Protein AF-A0A977KXL2-F1 (afdb_monomer_lite)

Structure (mmCIF, N/CA/C/O backbone):
data_AF-A0A977KXL2-F1
#
_entry.id   AF-A0A977KXL2-F1
#
loop_
_atom_site.group_PDB
_atom_site.id
_atom_site.type_symbol
_atom_site.label_atom_id
_atom_site.label_alt_id
_atom_site.label_comp_id
_atom_site.label_asym_id
_atom_site.label_entity_id
_atom_site.label_seq_id
_atom_site.pdbx_PDB_ins_code
_atom_site.Cartn_x
_atom_site.Cartn_y
_atom_site.Cartn_z
_atom_site.occupancy
_atom_site.B_iso_or_equiv
_atom_site.auth_seq_id
_atom_site.auth_comp_id
_atom_site.auth_asym_id
_atom_site.auth_atom_id
_atom_site.pdbx_PDB_model_num
ATOM 1 N N . MET A 1 1 ? -20.155 -11.635 6.411 1.00 74.94 1 MET A N 1
ATOM 2 C CA . MET A 1 1 ? -19.586 -12.210 5.174 1.00 74.94 1 MET A CA 1
ATOM 3 C C . MET A 1 1 ? -18.253 -11.515 4.949 1.00 74.94 1 MET A C 1
ATOM 5 O O . MET A 1 1 ? -18.169 -10.344 5.295 1.00 74.94 1 MET A O 1
ATOM 9 N N . ILE A 1 2 ? -17.214 -12.230 4.517 1.00 87.31 2 ILE A N 1
ATOM 10 C CA . ILE A 1 2 ? -15.906 -11.641 4.191 1.00 87.31 2 ILE A CA 1
ATOM 11 C C . ILE A 1 2 ? -15.705 -11.861 2.698 1.00 87.31 2 ILE A C 1
ATOM 13 O O . ILE A 1 2 ? -15.687 -13.010 2.259 1.00 87.31 2 ILE A O 1
ATOM 17 N N . ASP A 1 3 ? -15.572 -10.769 1.953 1.00 91.62 3 ASP A N 1
ATOM 18 C CA . ASP A 1 3 ? -15.350 -10.803 0.512 1.00 91.62 3 ASP A CA 1
ATOM 19 C C . ASP A 1 3 ? -13.853 -10.776 0.198 1.00 91.62 3 ASP A C 1
ATOM 21 O O . ASP A 1 3 ? -13.065 -10.097 0.862 1.00 91.62 3 ASP A O 1
ATOM 25 N N . PHE A 1 4 ? -13.455 -11.530 -0.825 1.00 93.06 4 PHE A N 1
ATOM 26 C CA . PHE A 1 4 ? -12.092 -11.520 -1.342 1.00 93.06 4 PHE A CA 1
ATOM 27 C C . PHE A 1 4 ? -12.030 -10.695 -2.627 1.00 93.06 4 PHE A C 1
ATOM 29 O O . PHE A 1 4 ? -12.709 -11.010 -3.604 1.00 93.06 4 PHE A O 1
ATOM 36 N N . PHE A 1 5 ? -11.167 -9.679 -2.641 1.00 93.75 5 PHE A N 1
ATOM 37 C CA . PHE A 1 5 ? -10.905 -8.863 -3.823 1.00 93.75 5 PHE A CA 1
ATOM 38 C C . PHE A 1 5 ? -9.599 -9.315 -4.492 1.00 93.75 5 PHE A C 1
ATOM 40 O O . PHE A 1 5 ? -8.529 -9.165 -3.896 1.00 93.75 5 PHE A O 1
ATOM 47 N N . PRO A 1 6 ? -9.647 -9.883 -5.713 1.00 95.94 6 PRO A N 1
ATOM 48 C CA . PRO A 1 6 ? -8.445 -10.298 -6.421 1.00 95.94 6 PRO A CA 1
ATOM 49 C C . PRO A 1 6 ? -7.639 -9.086 -6.892 1.00 95.94 6 PRO A C 1
ATOM 51 O O . PRO A 1 6 ? -8.183 -8.127 -7.439 1.00 95.94 6 PRO A O 1
ATOM 54 N N . VAL A 1 7 ? -6.317 -9.170 -6.751 1.00 96.81 7 VAL A N 1
ATOM 55 C CA . VAL A 1 7 ? -5.402 -8.149 -7.267 1.00 96.81 7 VAL A CA 1
ATOM 56 C C . VAL A 1 7 ? -5.372 -8.221 -8.792 1.00 96.81 7 VAL A C 1
ATOM 58 O O . VAL A 1 7 ? -4.957 -9.224 -9.375 1.00 96.81 7 VAL A O 1
ATOM 61 N N . THR A 1 8 ? -5.799 -7.143 -9.446 1.00 97.56 8 THR A N 1
ATOM 62 C CA . THR A 1 8 ? -5.797 -7.032 -10.910 1.00 97.56 8 THR A CA 1
ATOM 63 C C . THR A 1 8 ? -4.517 -6.370 -11.423 1.00 97.56 8 THR A C 1
ATOM 65 O O . THR A 1 8 ? -3.794 -5.695 -10.687 1.00 97.56 8 THR A O 1
ATOM 68 N N . SER A 1 9 ? -4.242 -6.490 -12.725 1.00 97.81 9 SER A N 1
ATOM 69 C CA . SER A 1 9 ? -3.127 -5.769 -13.358 1.00 97.81 9 SER A CA 1
ATOM 70 C C . SER A 1 9 ? -3.254 -4.249 -13.216 1.00 97.81 9 SER A C 1
ATOM 72 O O . SER A 1 9 ? -2.249 -3.560 -13.072 1.00 97.81 9 SER A O 1
ATOM 74 N N . GLN A 1 10 ? -4.480 -3.718 -13.209 1.00 97.94 10 GLN A N 1
ATOM 75 C CA . GLN A 1 10 ? -4.734 -2.294 -12.990 1.00 97.94 10 GLN A CA 1
ATOM 76 C C . GLN A 1 10 ? -4.321 -1.860 -11.576 1.00 97.94 10 GLN A C 1
ATOM 78 O O . GLN A 1 10 ? -3.667 -0.829 -11.422 1.00 97.94 10 GLN A O 1
ATOM 83 N N . VAL A 1 11 ? -4.626 -2.678 -10.564 1.00 98.19 11 VAL A N 1
ATOM 84 C CA . VAL A 1 11 ? -4.194 -2.455 -9.175 1.00 98.19 11 VAL A CA 1
ATOM 85 C C . VAL A 1 11 ? -2.671 -2.486 -9.073 1.00 98.19 11 VAL A C 1
ATOM 87 O O . VAL A 1 11 ? -2.090 -1.585 -8.476 1.00 98.19 11 VAL A O 1
ATOM 90 N N . LEU A 1 12 ? -2.009 -3.458 -9.711 1.00 97.81 12 LEU A N 1
ATOM 91 C CA . LEU A 1 12 ? -0.542 -3.550 -9.714 1.00 97.81 12 LEU A CA 1
ATOM 92 C C . LEU A 1 12 ? 0.127 -2.348 -10.392 1.00 97.81 12 LEU A C 1
ATOM 94 O O . LEU A 1 12 ? 1.106 -1.818 -9.869 1.00 97.81 12 LEU A O 1
ATOM 98 N N . ASN A 1 13 ? -0.408 -1.887 -11.524 1.00 97.94 13 ASN A N 1
ATOM 99 C CA . ASN A 1 13 ? 0.110 -0.706 -12.217 1.00 97.94 13 ASN A CA 1
ATOM 100 C C . ASN A 1 13 ? -0.035 0.557 -11.360 1.00 97.94 13 ASN A C 1
ATOM 102 O O . ASN A 1 13 ? 0.897 1.358 -11.265 1.00 97.94 13 ASN A O 1
ATOM 106 N N . HIS A 1 14 ? -1.183 0.720 -10.699 1.00 98.06 14 HIS A N 1
ATOM 107 C CA . HIS A 1 14 ? -1.407 1.848 -9.799 1.00 98.06 14 HIS A CA 1
ATOM 108 C C . HIS A 1 14 ? -0.513 1.773 -8.554 1.00 98.06 14 HIS A C 1
ATOM 110 O O . HIS A 1 14 ? 0.090 2.768 -8.158 1.00 98.06 14 HIS A O 1
ATOM 116 N N . ALA A 1 15 ? -0.318 0.578 -7.997 1.00 97.31 15 ALA A N 1
ATOM 117 C CA . ALA A 1 15 ? 0.620 0.351 -6.903 1.00 97.31 15 ALA A CA 1
ATOM 118 C C . ALA A 1 15 ? 2.060 0.723 -7.298 1.00 97.31 15 ALA A C 1
ATOM 120 O O . ALA A 1 15 ? 2.752 1.409 -6.546 1.00 97.31 15 ALA A O 1
ATOM 121 N N . ALA A 1 16 ? 2.508 0.351 -8.500 1.00 96.12 16 ALA A N 1
ATOM 122 C CA . ALA A 1 16 ? 3.823 0.744 -9.006 1.00 96.12 16 ALA A CA 1
ATOM 123 C C . ALA A 1 16 ? 3.968 2.274 -9.118 1.00 96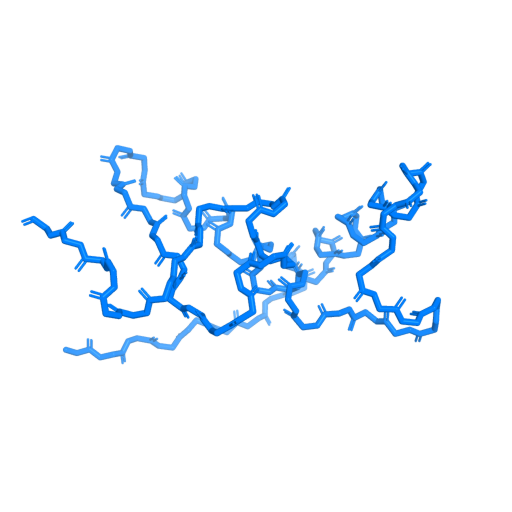.12 16 ALA A C 1
ATOM 125 O O . ALA A 1 16 ? 5.014 2.825 -8.764 1.00 96.12 16 ALA A O 1
ATOM 126 N N . TYR A 1 17 ? 2.910 2.975 -9.540 1.00 96.38 17 TYR A N 1
ATOM 127 C CA . TYR A 1 17 ? 2.879 4.439 -9.561 1.00 96.38 17 TYR A CA 1
ATOM 128 C C . TYR A 1 17 ? 2.984 5.044 -8.152 1.00 96.38 17 TYR A C 1
ATOM 130 O O . TYR A 1 17 ? 3.787 5.957 -7.932 1.00 96.38 17 TYR A O 1
ATOM 138 N N . LEU A 1 18 ? 2.215 4.537 -7.183 1.00 95.81 18 LEU A N 1
ATOM 139 C CA . LEU A 1 18 ? 2.273 4.988 -5.787 1.00 95.81 18 LEU A CA 1
ATOM 140 C C . LEU A 1 18 ? 3.666 4.764 -5.178 1.00 95.81 18 LEU A C 1
ATOM 142 O O . LEU A 1 18 ? 4.227 5.671 -4.561 1.00 95.81 18 LEU A O 1
ATOM 146 N N . TRP A 1 19 ? 4.259 3.595 -5.423 1.00 94.81 19 TRP A N 1
ATOM 147 C CA . TRP A 1 19 ? 5.606 3.230 -4.979 1.00 94.81 19 TRP A CA 1
ATOM 148 C C . TRP A 1 19 ? 6.688 4.140 -5.573 1.00 94.81 19 TRP A C 1
ATOM 150 O O . TRP A 1 19 ? 7.574 4.614 -4.860 1.00 94.81 19 TRP A O 1
ATOM 160 N N . ALA A 1 20 ? 6.618 4.432 -6.874 1.00 93.94 20 ALA A N 1
ATOM 161 C CA . ALA A 1 20 ? 7.587 5.310 -7.525 1.00 93.94 20 ALA A CA 1
ATOM 162 C C . ALA A 1 20 ? 7.485 6.748 -6.989 1.00 93.94 20 ALA A C 1
ATOM 164 O O . ALA A 1 20 ? 8.499 7.409 -6.744 1.00 93.94 20 ALA A O 1
ATOM 165 N N . ASN A 1 21 ? 6.261 7.231 -6.761 1.00 94.06 21 ASN A N 1
ATOM 166 C CA . ASN A 1 21 ? 6.036 8.574 -6.237 1.00 94.06 21 ASN A CA 1
ATOM 167 C C . ASN A 1 21 ? 6.470 8.735 -4.783 1.00 94.06 21 ASN A C 1
ATOM 169 O O . ASN A 1 21 ? 7.110 9.742 -4.475 1.00 94.06 21 ASN A O 1
ATOM 173 N N . SER A 1 22 ? 6.181 7.768 -3.909 1.00 92.31 22 SER A N 1
ATOM 174 C CA . SER A 1 22 ? 6.590 7.839 -2.499 1.00 92.31 22 SER A CA 1
ATOM 175 C C . SER A 1 22 ? 8.114 7.919 -2.367 1.00 92.31 22 SER A C 1
ATOM 177 O O . SER A 1 22 ? 8.642 8.750 -1.627 1.00 92.31 22 SER A O 1
ATOM 179 N N . ARG A 1 23 ? 8.846 7.160 -3.193 1.00 91.62 23 ARG A N 1
ATOM 180 C CA . ARG A 1 23 ? 10.312 7.247 -3.289 1.00 91.62 23 ARG A CA 1
ATOM 181 C C . ARG A 1 23 ? 10.805 8.595 -3.774 1.00 91.62 23 ARG A C 1
ATOM 183 O O . ARG A 1 23 ? 11.728 9.146 -3.181 1.00 91.62 23 ARG A O 1
ATOM 190 N N . ARG A 1 24 ? 10.201 9.131 -4.837 1.00 93.19 24 ARG A N 1
ATOM 191 C CA . ARG A 1 24 ? 10.562 10.451 -5.372 1.00 93.19 24 ARG A CA 1
ATOM 192 C C . ARG A 1 24 ? 10.395 11.558 -4.325 1.00 93.19 24 ARG A C 1
ATOM 194 O O . ARG A 1 24 ? 11.125 12.540 -4.367 1.00 93.19 24 ARG A O 1
ATOM 201 N N . GLN A 1 25 ? 9.478 11.379 -3.378 1.00 92.38 25 GLN A N 1
ATOM 202 C CA . GLN A 1 25 ? 9.232 12.295 -2.259 1.00 92.38 25 GLN A CA 1
ATOM 203 C C . GLN A 1 25 ? 10.122 12.023 -1.029 1.00 92.38 25 GLN A C 1
ATOM 205 O O . GLN A 1 25 ? 9.937 12.648 0.012 1.00 92.38 25 GLN A O 1
ATOM 210 N N . GLY A 1 26 ? 11.082 11.095 -1.118 1.00 90.69 26 GLY A N 1
ATOM 211 C CA . GLY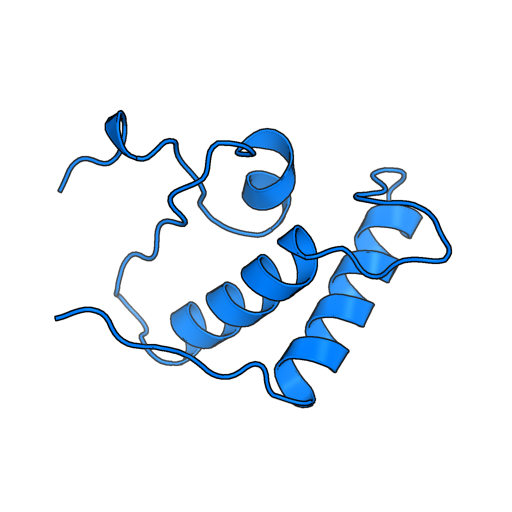 A 1 26 ? 11.971 10.743 -0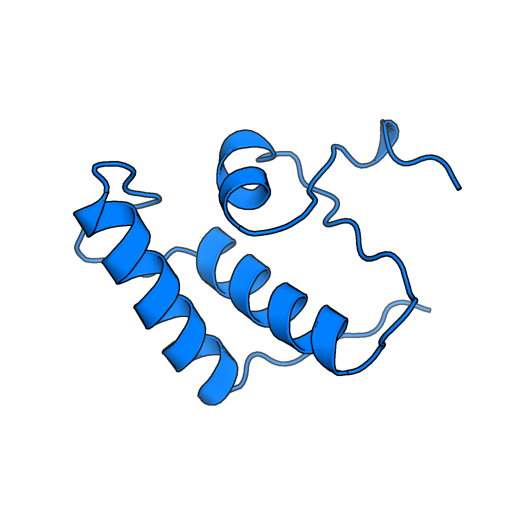.007 1.00 90.69 26 GLY A CA 1
ATOM 212 C C . GLY A 1 26 ? 11.317 9.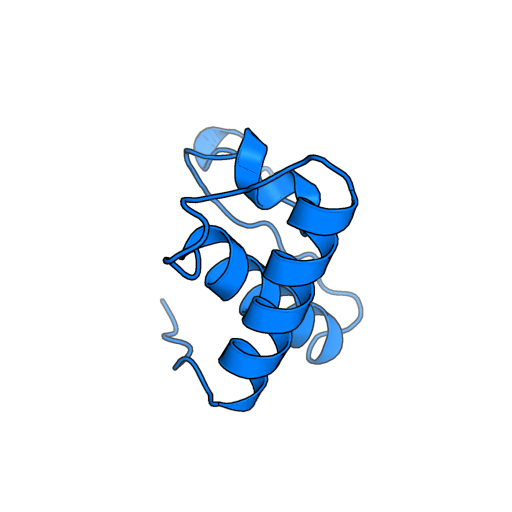874 1.072 1.00 90.69 26 GLY A C 1
ATOM 213 O O . GLY A 1 26 ? 11.854 9.768 2.170 1.00 90.69 26 GLY A O 1
ATOM 214 N N . GLN A 1 27 ? 10.176 9.247 0.773 1.00 87.94 27 GLN A N 1
ATOM 215 C CA . GLN A 1 27 ? 9.403 8.409 1.695 1.00 87.94 27 GLN A CA 1
ATOM 216 C C . GLN A 1 27 ? 9.267 6.975 1.154 1.00 87.94 27 GLN A C 1
ATOM 218 O O . GLN A 1 27 ? 8.152 6.526 0.872 1.00 87.94 27 GLN A O 1
ATOM 223 N N . PRO A 1 28 ? 10.381 6.236 0.963 1.00 84.88 28 PRO A N 1
ATOM 224 C CA . PRO A 1 28 ? 10.313 4.859 0.490 1.00 84.88 28 PRO A CA 1
ATOM 225 C C . PRO A 1 28 ? 9.493 3.998 1.460 1.00 84.88 28 PRO A C 1
ATOM 227 O O . PRO A 1 28 ? 9.552 4.184 2.676 1.00 84.88 28 PRO A O 1
ATOM 230 N N . THR A 1 29 ? 8.724 3.058 0.915 1.00 80.38 29 THR A N 1
ATOM 231 C CA . THR A 1 29 ? 7.888 2.144 1.712 1.00 80.38 29 THR A CA 1
ATOM 232 C C . THR A 1 29 ? 8.517 0.749 1.851 1.00 80.38 29 THR A C 1
ATOM 234 O O . THR A 1 29 ? 8.327 0.093 2.865 1.00 80.38 29 THR A O 1
ATOM 237 N N . ALA A 1 30 ? 9.371 0.346 0.899 1.00 82.75 30 ALA A N 1
ATOM 238 C CA . ALA A 1 30 ? 10.131 -0.911 0.921 1.00 82.75 30 ALA A CA 1
ATOM 239 C C . ALA A 1 30 ? 11.534 -0.764 0.282 1.00 82.75 30 ALA A C 1
ATOM 241 O O . ALA A 1 30 ? 12.007 0.352 0.033 1.00 82.75 30 ALA A O 1
ATOM 242 N N . ASP A 1 31 ? 12.209 -1.876 -0.025 1.00 86.31 31 ASP A N 1
ATOM 243 C CA . ASP A 1 31 ? 13.478 -1.909 -0.774 1.00 86.31 31 ASP A CA 1
ATOM 244 C C . ASP A 1 31 ? 13.279 -1.495 -2.252 1.00 86.31 31 ASP A C 1
ATOM 246 O O . ASP A 1 31 ? 12.229 -1.786 -2.831 1.00 86.31 31 ASP A O 1
ATOM 250 N N . PRO A 1 32 ? 14.232 -0.794 -2.903 1.00 81.88 32 PRO A N 1
ATOM 251 C CA . PRO A 1 32 ? 14.119 -0.382 -4.309 1.00 81.88 32 PRO A CA 1
ATOM 252 C C . PRO A 1 32 ? 13.854 -1.503 -5.319 1.00 81.88 32 PRO A C 1
ATOM 254 O O . PRO A 1 32 ? 13.445 -1.213 -6.442 1.00 81.88 3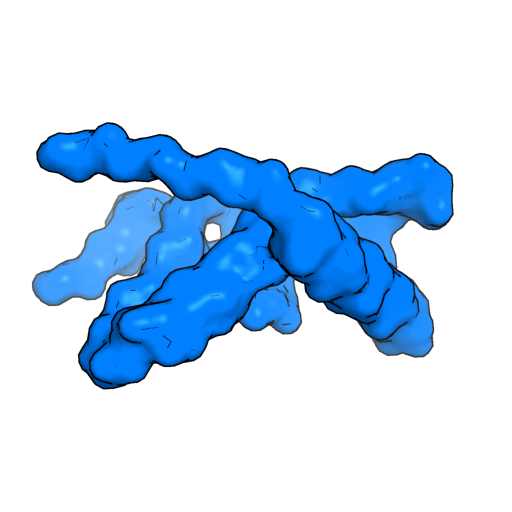2 PRO A O 1
ATOM 257 N N . LYS A 1 33 ? 14.096 -2.762 -4.958 1.00 85.25 33 LYS A N 1
ATOM 258 C CA . LYS A 1 33 ? 13.859 -3.927 -5.817 1.00 85.25 33 LYS A CA 1
ATOM 259 C C . LYS A 1 33 ? 12.540 -4.637 -5.516 1.00 85.25 33 LYS A C 1
ATOM 261 O O . LYS A 1 33 ? 12.249 -5.642 -6.159 1.00 85.25 33 LYS A O 1
ATOM 266 N N . THR A 1 34 ? 11.749 -4.144 -4.562 1.00 87.50 34 THR A N 1
ATOM 267 C CA . THR A 1 34 ? 10.494 -4.777 -4.153 1.00 87.50 34 THR A CA 1
ATOM 268 C C . THR A 1 34 ? 9.323 -3.803 -4.228 1.00 87.50 34 THR A C 1
ATOM 270 O O . THR A 1 34 ? 9.391 -2.655 -3.775 1.00 87.50 34 THR A O 1
ATOM 273 N N . LEU A 1 35 ? 8.226 -4.273 -4.828 1.00 87.19 35 LEU A N 1
ATOM 274 C CA . LEU A 1 35 ? 6.937 -3.605 -4.729 1.00 87.19 35 LEU A CA 1
ATOM 275 C C . LEU A 1 35 ? 6.306 -4.001 -3.396 1.00 87.19 35 LEU A C 1
ATOM 277 O O . LEU A 1 35 ? 6.192 -5.182 -3.079 1.00 87.19 35 LEU A O 1
ATOM 281 N N . ASP A 1 36 ? 5.945 -2.998 -2.613 1.00 91.00 36 ASP A N 1
ATOM 282 C CA . ASP A 1 36 ? 5.448 -3.175 -1.257 1.00 91.00 36 ASP A CA 1
ATOM 283 C C . ASP A 1 36 ? 3.990 -3.656 -1.251 1.00 91.00 36 ASP A C 1
ATOM 285 O O . ASP A 1 36 ? 3.147 -3.098 -1.959 1.00 91.00 36 ASP A O 1
ATOM 289 N N . ALA A 1 37 ? 3.685 -4.657 -0.424 1.00 93.62 37 ALA A N 1
ATOM 290 C CA . ALA A 1 37 ? 2.323 -5.141 -0.232 1.00 93.62 37 ALA A CA 1
ATOM 291 C C . ALA A 1 37 ? 1.409 -4.046 0.337 1.00 93.62 37 ALA A C 1
ATOM 293 O O . ALA A 1 37 ? 0.260 -3.947 -0.096 1.00 93.62 37 ALA A O 1
ATOM 294 N N . ASP A 1 38 ? 1.921 -3.172 1.212 1.00 94.25 38 ASP A N 1
ATOM 295 C CA . ASP A 1 38 ? 1.151 -2.040 1.746 1.00 94.25 38 ASP A CA 1
ATOM 296 C C . ASP A 1 38 ? 0.719 -1.090 0.617 1.00 94.25 38 ASP A C 1
ATOM 298 O O . ASP A 1 38 ? -0.395 -0.568 0.605 1.00 94.25 38 ASP A O 1
ATOM 302 N N . VAL A 1 39 ? 1.567 -0.916 -0.398 1.00 95.69 39 VAL A N 1
ATOM 303 C CA . VAL A 1 39 ? 1.253 -0.073 -1.556 1.00 95.69 39 VAL A CA 1
ATOM 304 C C . VAL A 1 39 ? 0.245 -0.749 -2.492 1.00 95.69 39 VAL A C 1
ATOM 306 O O . VAL A 1 39 ? -0.602 -0.068 -3.072 1.00 95.69 39 VAL A O 1
ATOM 309 N N . ILE A 1 40 ? 0.280 -2.080 -2.615 1.00 97.25 40 ILE A N 1
ATOM 310 C CA . ILE A 1 40 ? -0.732 -2.844 -3.366 1.00 97.25 40 ILE A CA 1
ATOM 311 C C . ILE A 1 40 ? -2.100 -2.749 -2.678 1.00 97.25 40 ILE A C 1
ATOM 313 O O . ILE A 1 40 ? -3.102 -2.480 -3.343 1.00 97.25 40 ILE A O 1
ATOM 317 N N . ILE A 1 41 ? -2.144 -2.911 -1.353 1.00 97.19 41 ILE A N 1
ATOM 318 C CA . ILE A 1 41 ? -3.369 -2.761 -0.554 1.00 97.19 41 ILE A CA 1
ATOM 319 C C . ILE A 1 41 ? -3.915 -1.338 -0.692 1.00 97.19 41 ILE A C 1
ATOM 321 O O . ILE A 1 41 ? -5.093 -1.161 -0.997 1.00 97.19 41 ILE A O 1
ATOM 325 N N . ALA A 1 42 ? -3.057 -0.324 -0.558 1.00 97.06 42 ALA A N 1
ATOM 326 C CA . ALA A 1 42 ? -3.449 1.068 -0.746 1.00 97.06 42 ALA A CA 1
ATOM 327 C C . ALA A 1 42 ? -4.053 1.324 -2.135 1.00 97.06 42 ALA A C 1
ATOM 329 O O . ALA A 1 42 ? -5.098 1.966 -2.241 1.00 97.06 42 ALA A O 1
ATOM 330 N N . ALA A 1 43 ? -3.437 0.791 -3.194 1.00 97.88 43 ALA A N 1
ATOM 331 C CA . ALA A 1 43 ? -3.955 0.915 -4.552 1.00 97.88 43 ALA A CA 1
ATOM 332 C C . ALA A 1 43 ? -5.345 0.276 -4.703 1.00 97.88 43 ALA A C 1
ATOM 334 O O . ALA A 1 43 ? -6.241 0.893 -5.279 1.00 97.88 43 ALA A O 1
ATOM 335 N N . GLN A 1 44 ? -5.546 -0.928 -4.156 1.00 97.75 44 GLN A N 1
ATOM 336 C CA . GLN A 1 44 ? -6.846 -1.606 -4.160 1.00 97.75 44 GLN A CA 1
ATOM 337 C C . GLN A 1 44 ? -7.914 -0.776 -3.433 1.00 97.75 44 GLN A C 1
ATOM 339 O O . GLN A 1 44 ? -9.013 -0.589 -3.954 1.00 97.75 44 GLN A O 1
ATOM 344 N N . CYS A 1 45 ? -7.591 -0.249 -2.251 1.00 97.00 45 CYS A N 1
ATOM 345 C CA . CYS A 1 45 ? -8.501 0.584 -1.469 1.00 97.00 45 CYS A CA 1
ATOM 346 C C . CYS A 1 45 ? -8.882 1.879 -2.201 1.00 97.00 45 CYS A C 1
ATOM 348 O O . CYS A 1 45 ? -10.040 2.283 -2.147 1.00 97.00 45 CYS A O 1
ATOM 350 N N . GLN A 1 46 ? -7.952 2.504 -2.931 1.00 96.62 46 GLN A N 1
ATOM 351 C CA . GLN A 1 46 ? -8.255 3.700 -3.724 1.00 96.62 46 GLN A CA 1
ATOM 352 C C . GLN A 1 46 ? -9.251 3.422 -4.859 1.00 96.62 46 GLN A C 1
ATOM 354 O O . GLN A 1 46 ? -10.094 4.276 -5.124 1.00 96.62 46 GLN A O 1
ATOM 359 N N . PHE A 1 47 ? -9.211 2.240 -5.485 1.00 96.81 47 PHE A N 1
ATOM 360 C CA . PHE A 1 47 ? -10.245 1.838 -6.447 1.00 96.81 47 PHE A CA 1
ATOM 361 C C . PHE A 1 47 ? -11.592 1.578 -5.770 1.00 96.81 47 PHE A C 1
ATOM 363 O O . PHE A 1 47 ? -12.607 2.081 -6.238 1.00 96.81 47 PHE A O 1
ATOM 370 N N . LEU A 1 48 ? -11.609 0.898 -4.619 1.00 95.19 48 LEU A N 1
ATOM 371 C CA . LEU A 1 48 ? -12.852 0.669 -3.873 1.00 95.19 48 LEU A CA 1
ATOM 372 C C . LEU A 1 48 ? -13.539 1.983 -3.465 1.00 95.19 48 LEU A C 1
ATOM 374 O O . LEU A 1 48 ? -14.754 2.098 -3.572 1.00 95.19 48 LEU A O 1
ATOM 378 N N . ILE A 1 49 ? -12.778 3.001 -3.057 1.00 95.31 49 ILE A N 1
ATOM 379 C CA . ILE A 1 49 ? -13.336 4.330 -2.747 1.00 95.31 49 ILE A CA 1
ATOM 380 C C . ILE A 1 49 ? -14.015 4.955 -3.979 1.00 95.31 49 ILE A C 1
ATOM 382 O O . ILE A 1 49 ? -15.036 5.626 -3.846 1.00 95.31 49 ILE A O 1
ATOM 386 N N . GLN A 1 50 ? -13.461 4.740 -5.176 1.00 94.31 50 GLN A N 1
ATOM 387 C 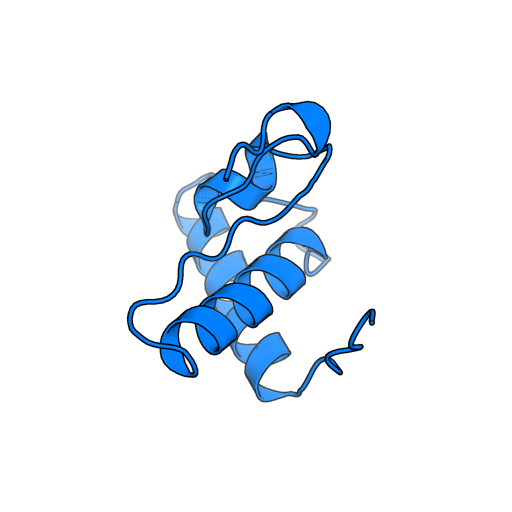CA . GLN A 1 50 ? -14.041 5.240 -6.428 1.00 94.31 50 GLN A CA 1
ATOM 388 C C . GLN A 1 50 ? -15.303 4.468 -6.827 1.00 94.31 50 GLN A C 1
ATOM 390 O O . GLN A 1 50 ? -16.263 5.086 -7.286 1.00 94.31 50 GLN A O 1
ATOM 395 N N . ASP A 1 51 ? -15.313 3.149 -6.628 1.00 94.12 51 ASP A N 1
ATOM 396 C CA . ASP A 1 51 ? -16.442 2.275 -6.966 1.00 94.12 51 ASP A CA 1
ATOM 397 C C . ASP A 1 51 ? -17.647 2.477 -6.027 1.00 94.12 51 ASP A C 1
ATOM 399 O O . ASP A 1 51 ? -18.793 2.266 -6.430 1.00 94.12 51 ASP A O 1
ATOM 403 N N . TYR A 1 52 ? -17.405 2.925 -4.789 1.00 92.12 52 TYR A N 1
ATOM 404 C CA . TYR A 1 52 ? -18.427 3.128 -3.756 1.00 92.12 52 TYR A CA 1
ATOM 405 C C . TYR A 1 52 ? -18.436 4.570 -3.217 1.00 92.12 52 TYR A C 1
ATOM 407 O O . TYR A 1 52 ? -18.143 4.804 -2.038 1.00 92.12 52 TYR A O 1
ATOM 415 N N . PRO A 1 53 ? -18.798 5.567 -4.045 1.00 91.38 53 PRO A N 1
ATOM 416 C CA . PRO A 1 53 ? -18.795 6.962 -3.625 1.00 91.38 53 PRO A CA 1
ATOM 417 C C . PRO A 1 53 ? -19.777 7.199 -2.468 1.00 91.38 53 PRO A C 1
ATOM 419 O O . PRO A 1 53 ? -20.920 6.743 -2.490 1.00 91.38 53 PRO A O 1
ATOM 422 N N . GLY A 1 54 ? -19.332 7.946 -1.455 1.00 90.62 54 GLY A N 1
ATOM 423 C CA . GLY A 1 54 ? -20.126 8.268 -0.263 1.00 90.62 54 GLY A CA 1
ATOM 424 C C . GLY A 1 54 ? -20.060 7.228 0.859 1.00 90.62 54 GLY A C 1
ATOM 425 O O . GLY A 1 54 ? -20.633 7.464 1.921 1.00 90.62 54 GLY A O 1
ATOM 426 N N . GLN A 1 55 ? -19.349 6.113 0.666 1.00 91.31 55 GLN A N 1
ATOM 427 C CA . GLN A 1 55 ? -19.041 5.167 1.739 1.00 91.31 55 GLN A CA 1
ATOM 428 C C . GLN A 1 55 ? -17.682 5.484 2.372 1.00 91.31 55 GLN A C 1
ATOM 430 O O . GLN A 1 55 ? -16.752 5.912 1.689 1.00 91.31 55 GLN A O 1
ATOM 435 N N . SER A 1 56 ? -17.567 5.264 3.684 1.00 89.88 56 SER A N 1
ATOM 436 C CA . SER A 1 56 ? -16.276 5.313 4.373 1.00 89.88 56 SER A CA 1
ATOM 437 C C . SER A 1 56 ? -15.554 3.976 4.218 1.00 89.88 56 SER A C 1
ATOM 439 O O . SER A 1 56 ? -16.157 2.918 4.406 1.00 89.88 56 SER A O 1
ATOM 441 N N . LEU A 1 57 ? -14.262 4.027 3.890 1.00 94.62 57 LEU A N 1
ATOM 442 C CA . LEU A 1 57 ? -13.382 2.866 3.823 1.00 94.62 57 LEU A CA 1
ATOM 443 C C . LEU A 1 57 ? -12.205 3.091 4.770 1.00 94.62 57 LEU A C 1
ATOM 445 O O . LEU A 1 57 ? -11.410 4.002 4.561 1.00 94.62 57 LEU A O 1
ATOM 449 N N . ILE A 1 58 ? -12.072 2.215 5.769 1.00 96.19 58 ILE A N 1
ATOM 450 C CA . ILE A 1 58 ? -10.966 2.229 6.732 1.00 96.19 58 ILE A CA 1
ATOM 451 C C . ILE A 1 58 ? -10.180 0.926 6.594 1.00 96.19 58 ILE A C 1
ATOM 453 O O . ILE A 1 58 ? -10.732 -0.165 6.754 1.00 96.19 58 ILE A O 1
ATOM 457 N N . CYS A 1 59 ? -8.879 1.024 6.316 1.00 96.38 59 CYS A N 1
ATOM 458 C CA . CYS A 1 59 ? -7.999 -0.139 6.310 1.00 96.38 59 CYS A CA 1
ATOM 459 C C . CYS A 1 59 ? -7.588 -0.504 7.742 1.00 96.38 59 CYS A C 1
ATOM 461 O O . CYS A 1 59 ? -6.831 0.216 8.394 1.00 96.38 59 CYS A O 1
ATOM 463 N N . ALA A 1 60 ? -8.074 -1.644 8.231 1.00 97.00 60 ALA A N 1
ATOM 464 C CA . ALA A 1 60 ? -7.637 -2.192 9.506 1.00 97.00 60 ALA A CA 1
ATOM 465 C C . ALA A 1 60 ? -6.245 -2.830 9.373 1.00 97.00 60 ALA A C 1
ATOM 467 O O . ALA A 1 60 ? -6.068 -3.801 8.637 1.00 97.00 60 ALA A O 1
ATOM 468 N N . THR A 1 61 ? -5.254 -2.309 10.095 1.00 96.56 61 THR A N 1
ATOM 469 C CA . THR A 1 61 ? -3.858 -2.761 9.996 1.00 96.56 61 THR A CA 1
ATOM 470 C C . THR A 1 61 ? -3.091 -2.538 11.298 1.00 96.56 61 THR A C 1
ATOM 472 O O . THR A 1 61 ? -3.427 -1.669 12.100 1.00 96.56 61 THR A O 1
ATOM 475 N N . THR A 1 62 ? -2.019 -3.299 11.512 1.00 96.31 62 THR A N 1
ATOM 476 C CA . THR A 1 62 ? -1.015 -2.991 12.542 1.00 96.31 62 THR A CA 1
ATOM 477 C C . THR A 1 62 ? 0.084 -2.060 12.020 1.00 96.31 62 THR A C 1
ATOM 479 O O . THR A 1 62 ? 0.774 -1.437 12.825 1.00 96.31 62 THR A O 1
ATOM 482 N N . ASN A 1 63 ? 0.224 -1.903 10.696 1.00 94.38 63 ASN A N 1
ATOM 483 C CA . ASN A 1 63 ? 1.199 -1.013 10.060 1.00 94.38 63 ASN A CA 1
ATOM 484 C C . ASN A 1 63 ? 0.566 0.312 9.598 1.00 94.38 63 ASN A C 1
ATOM 486 O O . ASN A 1 63 ? 0.622 0.699 8.428 1.00 94.38 63 ASN A O 1
ATOM 490 N N . VAL A 1 64 ? -0.060 1.018 10.541 1.00 95.69 64 VAL A N 1
ATOM 491 C CA . VAL A 1 64 ? -0.774 2.280 10.279 1.00 95.69 64 VAL A CA 1
ATOM 492 C C . VAL A 1 64 ? 0.153 3.313 9.623 1.00 95.69 64 VAL A C 1
ATOM 494 O O . VAL A 1 64 ? -0.199 3.914 8.616 1.00 95.69 64 VAL A O 1
ATOM 497 N N . ASN A 1 65 ? 1.394 3.442 10.105 1.00 91.88 65 ASN A N 1
ATOM 498 C CA . ASN A 1 65 ? 2.364 4.432 9.617 1.00 91.88 65 ASN A CA 1
ATOM 499 C C . ASN A 1 65 ? 2.694 4.328 8.117 1.00 91.88 65 ASN A C 1
ATOM 501 O O . ASN A 1 65 ? 3.112 5.321 7.512 1.00 91.88 65 ASN A O 1
ATOM 505 N N . HIS A 1 66 ? 2.582 3.139 7.523 1.00 89.69 66 HIS A N 1
ATOM 506 C CA . HIS A 1 66 ? 2.826 2.943 6.094 1.00 89.69 66 HIS A CA 1
ATOM 507 C C . HIS A 1 66 ? 1.561 3.222 5.281 1.00 89.69 66 HIS A C 1
ATOM 509 O O . HIS A 1 66 ? 1.601 4.014 4.338 1.00 89.69 66 HIS A O 1
ATOM 515 N N . LEU A 1 67 ? 0.433 2.625 5.674 1.00 94.19 67 LEU A N 1
ATOM 516 C CA . LEU A 1 67 ? -0.822 2.700 4.921 1.00 94.19 67 LEU A CA 1
ATOM 517 C C . LEU A 1 67 ? -1.504 4.073 5.018 1.00 94.19 67 LEU A C 1
ATOM 519 O O . LEU A 1 67 ? -2.025 4.554 4.009 1.00 94.19 67 LEU A O 1
ATOM 523 N N . SER A 1 68 ? -1.396 4.764 6.161 1.00 95.19 68 SER A N 1
ATOM 524 C CA . SER A 1 68 ? -1.932 6.124 6.361 1.00 95.19 68 SER A CA 1
ATOM 525 C C . SER A 1 68 ? -1.322 7.182 5.437 1.00 95.19 68 SER A C 1
ATOM 527 O O . SER A 1 68 ? -1.819 8.302 5.364 1.00 95.19 68 SER A O 1
ATOM 529 N N . ARG A 1 69 ? -0.246 6.853 4.710 1.00 92.19 69 ARG A N 1
ATOM 530 C CA . ARG A 1 69 ? 0.346 7.732 3.688 1.00 92.19 69 ARG A CA 1
ATOM 531 C C . ARG A 1 69 ? -0.492 7.800 2.410 1.00 92.19 69 ARG A C 1
ATOM 533 O O . ARG A 1 69 ? -0.309 8.723 1.622 1.00 92.19 69 ARG A O 1
ATOM 540 N N . PHE A 1 70 ? -1.356 6.812 2.179 1.00 94.25 70 PHE A N 1
ATOM 541 C CA . PHE A 1 70 ? -2.073 6.639 0.913 1.00 94.25 70 PHE A CA 1
ATOM 542 C C . PHE A 1 70 ? -3.591 6.553 1.074 1.00 94.25 70 PHE A C 1
ATOM 544 O O . PHE A 1 70 ? -4.313 6.913 0.143 1.00 94.25 70 PHE A O 1
ATOM 551 N N . ILE A 1 71 ? -4.063 6.041 2.212 1.00 95.56 71 ILE A N 1
ATOM 552 C CA . ILE A 1 71 ? -5.474 5.777 2.508 1.00 95.56 71 ILE A CA 1
ATOM 553 C C . ILE A 1 71 ? -5.752 5.971 4.002 1.00 95.56 71 ILE A C 1
ATOM 555 O O . ILE A 1 71 ? -4.822 6.025 4.802 1.00 95.56 71 ILE A O 1
ATOM 559 N N . GLU A 1 72 ? -7.022 6.026 4.401 1.00 96.44 72 GLU A N 1
ATOM 560 C CA . GLU A 1 72 ? -7.363 5.952 5.821 1.00 96.44 72 GLU A CA 1
ATOM 561 C C . GLU A 1 72 ? -7.040 4.555 6.371 1.00 96.44 72 GLU A C 1
ATOM 563 O O . GLU A 1 72 ? -7.469 3.531 5.831 1.00 96.44 72 GLU A O 1
ATOM 568 N N . ALA A 1 73 ? -6.258 4.513 7.449 1.00 97.38 73 ALA A N 1
ATOM 569 C CA . ALA A 1 73 ? -5.832 3.279 8.088 1.00 97.38 73 ALA A CA 1
ATOM 570 C C . ALA A 1 73 ? -5.818 3.445 9.606 1.00 97.38 73 ALA A C 1
ATOM 572 O O . ALA A 1 73 ? -5.394 4.482 10.118 1.00 97.38 73 ALA A O 1
ATOM 573 N N . GLN A 1 74 ? -6.280 2.420 10.316 1.00 98.06 74 GLN A N 1
ATOM 574 C CA . GLN A 1 74 ? -6.373 2.404 11.774 1.00 98.06 74 GLN A CA 1
ATOM 575 C C . GLN A 1 74 ? -6.087 0.994 12.300 1.00 98.06 74 GLN A C 1
ATOM 577 O O . GLN A 1 74 ? -6.208 0.005 11.573 1.00 98.06 74 GLN A O 1
ATOM 582 N N . THR A 1 75 ? -5.728 0.875 13.577 1.00 97.81 75 THR A N 1
ATOM 583 C CA . THR A 1 75 ? -5.746 -0.433 14.240 1.00 97.81 75 THR A CA 1
ATOM 584 C C . THR A 1 75 ? -7.187 -0.914 14.362 1.00 97.81 75 THR A C 1
ATOM 586 O O . THR A 1 75 ? -8.100 -0.116 14.563 1.00 97.81 75 THR A O 1
ATOM 589 N N . TRP A 1 76 ? -7.403 -2.228 14.260 1.00 96.44 76 TRP A N 1
ATOM 590 C CA . TRP A 1 76 ? -8.748 -2.815 14.305 1.00 96.44 76 TRP A CA 1
ATOM 591 C C . TRP A 1 76 ? -9.566 -2.338 15.517 1.00 96.44 76 TRP A C 1
ATOM 593 O O . TRP A 1 76 ? -10.742 -2.020 15.390 1.00 96.44 76 TRP A O 1
ATOM 603 N N . GLN A 1 77 ? -8.932 -2.241 16.687 1.00 97.31 77 GLN A N 1
ATOM 604 C CA . GLN A 1 77 ? -9.577 -1.856 17.945 1.00 97.31 77 GLN A CA 1
ATOM 605 C C . GLN A 1 77 ? -9.961 -0.371 18.021 1.00 97.31 77 GLN A C 1
ATOM 607 O O . GLN A 1 77 ? -10.728 0.001 18.904 1.00 97.31 77 GLN A O 1
ATOM 612 N N . SER A 1 78 ? -9.413 0.476 17.147 1.00 96.81 78 SER A N 1
ATOM 613 C CA . SER A 1 78 ? -9.688 1.917 17.129 1.00 96.81 78 SER A CA 1
ATOM 614 C C . SER A 1 78 ? -10.835 2.303 16.197 1.00 96.81 78 SER A C 1
ATOM 616 O O . SER A 1 78 ? -11.299 3.437 16.266 1.00 96.81 78 SER A O 1
ATOM 618 N N . ILE A 1 79 ? -11.315 1.376 15.363 1.00 95.88 79 ILE A N 1
ATOM 619 C CA . ILE A 1 79 ? -12.409 1.630 14.425 1.00 95.88 79 ILE A CA 1
ATOM 620 C C . ILE A 1 79 ? -13.739 1.657 15.188 1.00 95.88 79 ILE A C 1
ATOM 622 O O . ILE A 1 79 ? -14.108 0.687 15.851 1.00 95.88 79 ILE A O 1
ATOM 626 N N . ILE A 1 80 ? -14.461 2.772 15.070 1.00 92.69 80 ILE A N 1
ATOM 627 C CA . ILE A 1 80 ? -15.773 3.010 15.684 1.00 92.69 80 ILE A CA 1
ATOM 628 C C . ILE A 1 80 ? -16.761 3.354 14.560 1.00 92.69 80 ILE A C 1
ATOM 630 O O . ILE A 1 80 ? -16.411 4.125 13.665 1.00 92.69 80 ILE A O 1
ATOM 634 N N . PHE A 1 81 ? -17.965 2.773 14.605 1.00 82.75 81 PHE A N 1
ATOM 635 C CA . PHE A 1 81 ? -19.041 2.958 13.621 1.00 82.75 81 PHE A CA 1
ATOM 636 C C . PHE A 1 81 ? -20.213 3.747 14.202 1.00 82.75 81 PHE A C 1
ATOM 638 O O . PHE A 1 81 ? -20.498 3.560 15.409 1.00 82.75 81 PHE A O 1
#

Organism: NCBI:txid2824559

Foldseek 3Di:
DDDDDDQDPQLVVQLVVVQVVCVVVVRHLDDPVDRDPLSSVLSVVVVVCVVDPPDDDEAADPPCVRNVVRHHYDHPVPDDD

pLDDT: mean 93.45, std 4.68, range [74.94, 98.19]

Sequence (81 aa):
MIDFFPVTSQVLNHAAYLWANSRRQGQPTADPKTLDADVIIAAQCQFLIQDYPGQSLICATTNVNHLSRFIEAQTWQSIIF

Secondary structure (DSSP, 8-state):
-----PPPHHHHHHHHHHHHHHHHTT---S-TTS--HHHHHHHHHHHHHHHSTT----EE-S-HHHHTTTS-EE-GGG---

Radius of gyration: 12.99 Å; chains: 1; bounding box: 34×24×31 Å